Protein AF-A0A2S3R232-F1 (afdb_monomer_lite)

pLDDT: mean 75.91, std 14.34, range [44.78, 94.12]

Organism: Vibrio vulnificus (NCBI:txid672)

Structure (mmCIF, N/CA/C/O backbone):
data_AF-A0A2S3R232-F1
#
_entry.id   AF-A0A2S3R232-F1
#
loop_
_atom_site.group_PDB
_atom_site.id
_atom_site.type_symbol
_atom_site.label_atom_id
_atom_site.label_alt_id
_atom_site.label_comp_id
_atom_site.label_asym_id
_atom_site.label_entity_id
_atom_site.label_seq_id
_atom_site.pdbx_PDB_ins_code
_atom_site.Cartn_x
_atom_site.Cartn_y
_atom_site.Cartn_z
_atom_site.occupancy
_atom_site.B_iso_or_equiv
_atom_site.auth_seq_id
_atom_site.auth_comp_id
_atom_site.auth_asym_id
_atom_site.auth_atom_id
_atom_site.pdbx_PDB_model_num
ATOM 1 N N . MET A 1 1 ? 2.034 -13.660 5.176 1.00 52.34 1 MET A N 1
ATOM 2 C CA . MET A 1 1 ? 1.785 -12.263 5.586 1.00 52.34 1 MET A CA 1
ATOM 3 C C . MET A 1 1 ? 0.330 -12.153 6.014 1.00 52.34 1 MET A C 1
ATOM 5 O O . MET A 1 1 ? -0.514 -12.849 5.467 1.00 52.34 1 MET A O 1
ATOM 9 N N . SER A 1 2 ? 0.023 -11.338 7.025 1.00 58.34 2 SER A N 1
ATOM 10 C CA . SER A 1 2 ? -1.363 -11.120 7.473 1.00 58.34 2 SER A CA 1
ATOM 11 C C . SER A 1 2 ? -1.933 -9.881 6.791 1.00 58.34 2 SER A C 1
ATOM 13 O O . SER A 1 2 ? -1.262 -8.846 6.784 1.00 58.34 2 SER A O 1
ATOM 15 N N . ILE A 1 3 ? -3.166 -9.961 6.279 1.00 71.31 3 ILE A N 1
ATOM 16 C CA . ILE A 1 3 ? -3.912 -8.755 5.913 1.00 71.31 3 ILE A CA 1
ATOM 17 C C . ILE A 1 3 ? -4.192 -7.994 7.199 1.00 71.31 3 ILE A C 1
ATOM 19 O O . ILE A 1 3 ? -4.618 -8.564 8.213 1.00 71.31 3 ILE A O 1
ATOM 23 N N . VAL A 1 4 ? -3.924 -6.700 7.150 1.00 81.12 4 VAL A N 1
ATOM 24 C CA . VAL A 1 4 ? -4.184 -5.792 8.252 1.00 81.12 4 VAL A CA 1
ATOM 25 C C . VAL A 1 4 ? -5.090 -4.672 7.776 1.00 81.12 4 VAL A C 1
ATOM 27 O O . VAL A 1 4 ? -4.976 -4.194 6.648 1.00 81.12 4 VAL A O 1
ATOM 30 N N . ALA A 1 5 ? -6.002 -4.262 8.644 1.00 85.56 5 ALA A N 1
ATOM 31 C CA . ALA A 1 5 ? -6.906 -3.160 8.387 1.00 85.56 5 ALA A CA 1
ATOM 32 C C . ALA A 1 5 ? -6.982 -2.240 9.602 1.00 85.56 5 ALA A C 1
ATOM 34 O O . ALA A 1 5 ? -6.899 -2.704 10.741 1.00 85.56 5 ALA A O 1
ATOM 35 N N . PHE A 1 6 ? -7.165 -0.945 9.380 1.00 89.56 6 PHE A N 1
ATOM 36 C CA . PHE A 1 6 ? -7.433 0.011 10.453 1.00 89.56 6 PHE A CA 1
ATOM 37 C C . PHE A 1 6 ? -8.427 1.093 10.010 1.00 89.56 6 PHE A C 1
ATOM 39 O O . PHE A 1 6 ? -8.519 1.363 8.815 1.00 89.56 6 PHE A O 1
ATOM 46 N N . PRO A 1 7 ? -9.177 1.718 10.935 1.00 90.25 7 PRO A N 1
ATOM 47 C CA . PRO A 1 7 ? -10.145 2.755 10.582 1.00 90.25 7 PRO A CA 1
ATOM 48 C C . PRO A 1 7 ? -9.514 3.985 9.914 1.00 90.25 7 PRO A C 1
ATOM 50 O O . PRO A 1 7 ? -8.511 4.501 10.408 1.00 90.25 7 PRO A O 1
ATOM 53 N N . GLU A 1 8 ? -10.139 4.526 8.864 1.00 90.44 8 GLU A N 1
ATOM 54 C CA . GLU A 1 8 ? -9.624 5.693 8.118 1.00 90.44 8 GLU A CA 1
ATOM 55 C C . GLU A 1 8 ? -9.499 6.969 8.965 1.00 90.44 8 GLU A C 1
ATOM 57 O O . GLU A 1 8 ? -8.764 7.881 8.597 1.00 90.44 8 GLU A O 1
ATOM 62 N N . ARG A 1 9 ? -10.174 7.043 10.121 1.00 90.25 9 ARG A N 1
ATOM 63 C CA . ARG A 1 9 ? -10.044 8.176 11.054 1.00 90.25 9 ARG A CA 1
ATOM 64 C C . ARG A 1 9 ? -8.641 8.328 11.658 1.00 90.25 9 ARG A C 1
ATOM 66 O O . ARG A 1 9 ? -8.343 9.391 12.191 1.00 90.25 9 ARG A O 1
ATOM 73 N N . PHE A 1 10 ? -7.822 7.274 11.643 1.00 91.31 10 PHE A N 1
ATOM 74 C CA . PHE A 1 10 ? -6.435 7.336 12.104 1.00 91.31 10 PHE A CA 1
ATOM 75 C C . PHE A 1 10 ? -5.526 7.781 10.962 1.00 91.31 10 PHE A C 1
ATOM 77 O O . PHE A 1 10 ? -5.682 7.324 9.828 1.00 91.31 10 PHE A O 1
ATOM 84 N N . LYS A 1 11 ? -4.533 8.624 11.266 1.00 89.62 11 LYS A N 1
ATOM 85 C CA . LYS A 1 11 ? -3.627 9.176 10.252 1.00 89.62 11 LYS A CA 1
ATOM 86 C C . LYS A 1 11 ? -2.787 8.091 9.581 1.00 89.62 11 LYS A C 1
ATOM 88 O O . LYS A 1 11 ? -2.469 8.200 8.402 1.00 89.62 11 LYS A O 1
ATOM 93 N N . ASN A 1 12 ? -2.378 7.076 10.339 1.00 90.88 12 ASN A N 1
ATOM 94 C CA . ASN A 1 12 ? -1.538 5.987 9.853 1.00 90.88 12 ASN A CA 1
ATOM 95 C C . ASN A 1 12 ? -1.681 4.723 10.709 1.00 90.88 12 ASN A C 1
ATOM 97 O O . ASN A 1 12 ? -2.297 4.717 11.780 1.00 90.88 12 ASN A O 1
ATOM 101 N N . TYR A 1 13 ? -1.048 3.652 10.232 1.00 90.69 13 TYR A N 1
ATOM 102 C CA . TYR A 1 13 ? -1.052 2.348 10.884 1.00 90.69 13 TYR A CA 1
ATOM 103 C C . TYR A 1 13 ? -0.536 2.394 12.331 1.00 90.69 13 TYR A C 1
ATOM 105 O O . TYR A 1 13 ? -1.092 1.728 13.202 1.00 90.69 13 TYR A O 1
ATOM 113 N N . THR A 1 14 ? 0.505 3.183 12.616 1.00 90.56 14 THR A N 1
ATOM 114 C CA . THR A 1 14 ? 1.103 3.252 13.959 1.00 90.56 14 THR A CA 1
ATOM 115 C C . THR A 1 14 ? 0.174 3.902 14.972 1.00 90.56 14 THR A C 1
ATOM 117 O O . THR A 1 14 ? 0.059 3.404 16.092 1.00 90.56 14 THR A O 1
ATOM 120 N N . GLU A 1 15 ? -0.533 4.962 14.590 1.00 93.19 15 GLU A N 1
ATOM 121 C CA . GLU A 1 15 ? -1.540 5.586 15.449 1.00 93.19 15 GLU A CA 1
ATOM 122 C C . GLU A 1 15 ? -2.675 4.601 15.775 1.00 93.19 15 GLU A C 1
ATOM 124 O O . GLU A 1 15 ? -3.028 4.408 16.941 1.00 93.19 15 GLU A O 1
ATOM 129 N N . ALA A 1 16 ? -3.186 3.896 14.761 1.00 91.94 16 ALA A N 1
ATOM 130 C CA . ALA A 1 16 ? -4.203 2.869 14.961 1.00 91.94 16 ALA A CA 1
ATOM 131 C C . ALA A 1 16 ? -3.702 1.704 15.832 1.00 91.94 16 ALA A C 1
ATOM 133 O O . ALA A 1 16 ? -4.456 1.164 16.645 1.00 91.94 16 ALA A O 1
ATOM 134 N N . LEU A 1 17 ? -2.430 1.317 15.685 1.00 91.31 17 LEU A N 1
ATOM 135 C CA . LEU A 1 17 ? -1.805 0.267 16.485 1.00 91.31 17 LEU A CA 1
ATOM 136 C C . LEU A 1 17 ? -1.718 0.674 17.959 1.00 91.31 17 LEU A C 1
ATOM 138 O O . LEU A 1 17 ? -2.084 -0.114 18.828 1.00 91.31 17 LEU A O 1
ATOM 142 N N . GLN A 1 18 ? -1.295 1.908 18.244 1.00 93.56 18 GLN A N 1
ATOM 143 C CA . GLN A 1 18 ? -1.249 2.458 19.605 1.00 93.56 18 GLN A CA 1
ATOM 144 C C . GLN A 1 18 ? -2.642 2.533 20.245 1.00 93.56 18 GLN A C 1
ATOM 146 O O . GLN A 1 18 ? -2.780 2.338 21.452 1.00 93.56 18 GLN A O 1
ATOM 151 N N . ALA A 1 19 ? -3.676 2.758 19.434 1.00 94.12 19 ALA A N 1
ATOM 152 C CA . ALA A 1 19 ? -5.070 2.770 19.863 1.00 94.12 19 ALA A CA 1
ATOM 153 C C . ALA A 1 19 ? -5.721 1.372 19.955 1.00 94.12 19 ALA A C 1
ATOM 155 O O . ALA A 1 19 ? -6.909 1.286 20.260 1.00 94.12 19 ALA A O 1
ATOM 156 N N . ASN A 1 20 ? -4.985 0.281 19.693 1.00 91.44 20 ASN A N 1
ATOM 157 C CA . ASN A 1 20 ? -5.518 -1.088 19.586 1.00 91.44 20 ASN A CA 1
ATOM 158 C C . ASN A 1 20 ? -6.689 -1.223 18.588 1.00 91.44 20 ASN A C 1
ATOM 160 O O . ASN A 1 20 ? -7.600 -2.024 18.789 1.00 91.44 20 ASN A O 1
ATOM 164 N N . ALA A 1 21 ? -6.667 -0.441 17.509 1.00 89.88 21 ALA A N 1
ATOM 165 C CA . ALA A 1 21 ? -7.719 -0.401 16.494 1.00 89.88 21 ALA A CA 1
ATOM 166 C C . ALA A 1 21 ? -7.367 -1.171 15.207 1.00 89.88 21 ALA A C 1
ATOM 168 O O . ALA A 1 21 ? -8.148 -1.172 14.258 1.00 89.88 21 ALA A O 1
ATOM 169 N N . VAL A 1 22 ? -6.195 -1.814 15.157 1.00 88.12 22 VAL A N 1
ATOM 170 C CA . VAL A 1 22 ? -5.780 -2.639 14.016 1.00 88.12 22 VAL A CA 1
ATOM 171 C C . VAL A 1 22 ? -6.468 -3.997 14.074 1.00 88.12 22 VAL A C 1
ATOM 173 O O . VAL A 1 22 ? -6.312 -4.754 15.033 1.00 88.12 22 VAL A O 1
ATOM 176 N N . ILE A 1 23 ? -7.163 -4.334 12.996 1.00 84.25 23 ILE A N 1
ATOM 177 C CA . ILE A 1 23 ? -7.757 -5.642 12.755 1.00 84.25 23 ILE A CA 1
ATOM 178 C C . ILE A 1 23 ? -6.771 -6.454 11.919 1.00 84.25 23 ILE A C 1
ATOM 180 O O . ILE A 1 23 ? -6.246 -5.971 10.917 1.00 84.25 23 ILE A O 1
ATOM 184 N N . LYS A 1 24 ? -6.507 -7.693 12.330 1.00 78.56 24 LYS A N 1
ATOM 185 C CA . LYS A 1 24 ? -5.671 -8.636 11.578 1.00 78.56 24 LYS A CA 1
ATOM 186 C C . LYS A 1 24 ? -6.506 -9.850 11.214 1.00 78.56 24 LYS A C 1
ATOM 188 O O . LYS A 1 24 ? -7.286 -10.324 12.040 1.00 78.56 24 LYS A O 1
ATOM 193 N N . THR A 1 25 ? -6.344 -10.369 10.006 1.00 65.19 25 THR A N 1
ATOM 194 C CA . THR A 1 25 ? -6.972 -11.640 9.638 1.00 65.19 25 THR A CA 1
ATOM 195 C C . THR A 1 25 ? -6.210 -12.799 10.284 1.00 65.19 25 THR A C 1
ATOM 197 O O . THR A 1 25 ? -4.980 -12.828 10.279 1.00 65.19 25 THR A O 1
ATOM 200 N N . ASN A 1 26 ? -6.936 -13.771 10.848 1.00 53.97 26 ASN A N 1
ATOM 201 C CA . ASN A 1 26 ? -6.349 -14.931 11.540 1.00 53.97 26 ASN A CA 1
ATOM 202 C C . ASN A 1 26 ? -5.860 -16.042 10.588 1.00 53.97 26 ASN A C 1
ATOM 204 O O . ASN A 1 26 ? -5.337 -17.051 11.052 1.00 53.97 26 ASN A O 1
ATOM 208 N N . GLY A 1 27 ? -6.042 -15.880 9.276 1.00 49.56 27 GLY A N 1
ATOM 209 C CA . GLY A 1 27 ? -5.512 -16.771 8.243 1.00 49.56 27 GLY A CA 1
ATOM 210 C C . GLY A 1 27 ? -4.551 -16.023 7.326 1.00 49.56 27 GLY A C 1
ATOM 211 O O . GLY A 1 27 ? -4.701 -14.807 7.146 1.00 49.56 27 GLY A O 1
ATOM 212 N N . SER A 1 28 ? -3.581 -16.742 6.746 1.00 46.78 28 SER A N 1
ATOM 213 C CA . SER A 1 28 ? -2.929 -16.265 5.529 1.00 46.78 28 SER A CA 1
ATOM 214 C C . SER A 1 28 ? -4.023 -16.194 4.473 1.00 46.78 28 SER A C 1
ATOM 216 O O . SER A 1 28 ? -4.597 -17.197 4.056 1.00 46.78 28 SER A O 1
ATOM 218 N N . ILE A 1 29 ? -4.421 -14.981 4.115 1.00 49.41 29 ILE A N 1
ATOM 219 C CA . ILE A 1 29 ? -5.072 -14.811 2.829 1.00 49.41 29 ILE A CA 1
ATOM 220 C C . ILE A 1 29 ? -3.890 -14.775 1.878 1.00 49.41 29 ILE A C 1
ATOM 222 O O . ILE A 1 29 ? -3.277 -13.725 1.684 1.00 49.41 29 ILE A O 1
ATOM 226 N N . ASP A 1 30 ? -3.547 -15.955 1.359 1.00 46.25 30 ASP A N 1
ATOM 227 C CA . ASP A 1 30 ? -2.485 -16.160 0.366 1.00 46.25 30 ASP A CA 1
ATOM 228 C C . ASP A 1 30 ? -2.645 -15.195 -0.834 1.00 46.25 30 ASP A C 1
ATOM 230 O O . ASP A 1 30 ? -1.680 -14.889 -1.525 1.00 46.25 30 ASP A O 1
ATOM 234 N N . GLY A 1 31 ? -3.846 -14.623 -1.005 1.00 50.19 31 GLY A N 1
ATOM 235 C CA . GLY A 1 31 ? -4.185 -13.592 -1.979 1.00 50.19 31 GLY A CA 1
ATOM 236 C C . GLY A 1 31 ? -3.268 -12.366 -1.976 1.00 50.19 31 GLY A C 1
ATOM 237 O O . GLY A 1 31 ? -2.744 -12.051 -3.032 1.00 50.19 31 GLY A O 1
ATOM 238 N N . ILE A 1 32 ? -3.012 -11.682 -0.844 1.00 50.56 32 ILE A N 1
ATOM 239 C CA . ILE A 1 32 ? -2.159 -10.467 -0.896 1.00 50.56 32 ILE A CA 1
ATOM 240 C C . ILE A 1 32 ? -0.665 -10.808 -1.013 1.00 50.56 32 ILE A C 1
ATOM 242 O O . ILE A 1 32 ? 0.115 -10.059 -1.598 1.00 50.56 32 ILE A O 1
ATOM 246 N N . GLU A 1 33 ? -0.255 -11.954 -0.477 1.00 47.81 33 GLU A N 1
ATOM 247 C CA . GLU A 1 33 ? 1.153 -12.353 -0.439 1.00 47.81 33 GLU A CA 1
ATOM 248 C C . GLU A 1 33 ? 1.683 -12.736 -1.824 1.00 47.81 33 GLU A C 1
ATOM 250 O O . GLU A 1 33 ? 2.815 -12.390 -2.160 1.00 47.81 33 GLU A O 1
ATOM 255 N N . ASN A 1 34 ? 0.824 -13.334 -2.650 1.00 50.72 34 ASN A N 1
ATOM 256 C CA . ASN A 1 34 ? 1.097 -13.585 -4.056 1.00 50.72 34 ASN A CA 1
ATOM 257 C C . ASN A 1 34 ? 0.452 -12.544 -4.981 1.00 50.72 34 ASN A C 1
ATOM 259 O O . ASN A 1 34 ? 0.470 -12.745 -6.183 1.00 50.72 34 ASN A O 1
ATOM 263 N N . LEU A 1 35 ? -0.118 -11.435 -4.494 1.00 54.62 35 LEU A N 1
ATOM 264 C CA . LEU A 1 35 ? -0.934 -10.540 -5.332 1.00 54.62 35 LEU A CA 1
ATOM 265 C C . LEU A 1 35 ? -0.174 -10.060 -6.583 1.00 54.62 35 LEU A C 1
ATOM 267 O O . LEU A 1 35 ? -0.708 -10.070 -7.680 1.00 54.62 35 LEU A O 1
ATOM 271 N N . PHE A 1 36 ? 1.108 -9.713 -6.454 1.00 53.81 36 PHE A N 1
ATOM 272 C CA . PHE A 1 36 ? 1.921 -9.303 -7.608 1.00 53.81 36 PHE A CA 1
ATOM 273 C C . PHE A 1 36 ? 2.328 -10.465 -8.535 1.00 53.81 36 PHE A C 1
ATOM 275 O O . PHE A 1 36 ? 2.498 -10.245 -9.735 1.00 53.81 36 PHE A O 1
ATOM 282 N N . ASP A 1 37 ? 2.456 -11.687 -8.009 1.00 49.84 37 ASP A N 1
ATOM 283 C CA . ASP A 1 37 ? 2.912 -12.868 -8.757 1.00 49.84 37 ASP A CA 1
ATOM 284 C C . ASP A 1 37 ? 1.727 -13.670 -9.367 1.00 49.84 37 ASP A C 1
ATOM 286 O O . ASP A 1 37 ? 1.744 -13.996 -10.559 1.00 49.84 37 ASP A O 1
ATOM 290 N N . ASP A 1 38 ? 0.652 -13.904 -8.603 1.00 49.12 38 ASP A N 1
ATOM 291 C CA . ASP A 1 38 ? -0.582 -14.630 -8.965 1.00 49.12 38 ASP A CA 1
ATOM 292 C C . ASP A 1 38 ? -1.563 -13.786 -9.808 1.00 49.12 38 ASP A C 1
ATOM 294 O O . ASP A 1 38 ? -2.229 -14.324 -10.700 1.00 49.12 38 ASP A O 1
ATOM 298 N N . MET A 1 39 ? -1.640 -12.456 -9.632 1.00 54.91 39 MET A N 1
ATOM 299 C CA . MET A 1 39 ? -2.542 -11.622 -10.457 1.00 54.91 39 MET A CA 1
ATOM 300 C C . MET A 1 39 ? -2.088 -11.454 -11.909 1.00 54.91 39 MET A 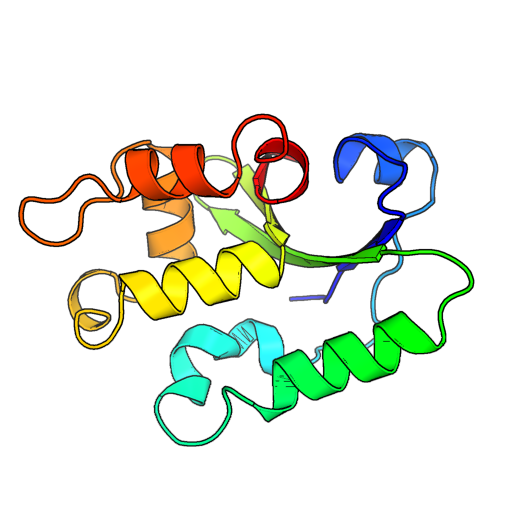C 1
ATOM 302 O O . MET A 1 39 ? -2.833 -10.919 -12.727 1.00 54.91 39 MET A O 1
ATOM 306 N N . SER A 1 40 ? -0.915 -11.980 -12.265 1.00 44.78 40 SER A N 1
ATOM 307 C CA . SER A 1 40 ? -0.431 -12.028 -13.645 1.00 44.78 40 SER A CA 1
ATOM 308 C C . SER A 1 40 ? -1.270 -12.922 -14.573 1.00 44.78 40 SER A C 1
ATOM 310 O O . SER A 1 40 ? -1.083 -12.853 -15.790 1.00 44.78 40 SER A O 1
ATOM 312 N N . THR A 1 41 ? -2.178 -13.753 -14.033 1.00 45.97 41 THR A N 1
ATOM 313 C CA . THR A 1 41 ? -2.959 -14.710 -14.838 1.00 45.97 41 THR A CA 1
ATOM 314 C C . THR A 1 41 ? -4.486 -14.567 -14.778 1.00 45.97 41 THR A C 1
ATOM 316 O O . THR A 1 41 ? -5.086 -14.720 -15.840 1.00 45.97 41 THR A O 1
ATOM 319 N N . THR A 1 42 ? -5.143 -14.229 -13.653 1.00 45.94 42 THR A N 1
ATOM 320 C CA . THR A 1 42 ? -6.634 -14.123 -13.620 1.00 45.94 42 THR A CA 1
ATOM 321 C C . THR A 1 42 ? -7.285 -13.216 -12.544 1.00 45.94 42 THR A C 1
ATOM 323 O O . THR A 1 42 ? -8.505 -13.105 -12.557 1.00 45.94 42 THR A O 1
ATOM 326 N N . GLY A 1 43 ? -6.558 -12.582 -11.607 1.00 47.28 43 GLY A N 1
ATOM 327 C CA . GLY A 1 43 ? -7.130 -12.235 -10.280 1.00 47.28 43 GLY A CA 1
ATOM 328 C C . GLY A 1 43 ? -7.410 -10.767 -9.892 1.00 47.28 43 GLY A C 1
ATOM 329 O O . GLY A 1 43 ? -7.910 -10.562 -8.791 1.00 47.28 43 GLY A O 1
ATOM 330 N N . TYR A 1 44 ? -7.109 -9.762 -10.731 1.00 51.62 44 TYR A N 1
ATOM 331 C CA . TYR A 1 44 ? -7.194 -8.323 -10.369 1.00 51.62 44 TYR A CA 1
ATOM 332 C C . TYR A 1 44 ? -8.555 -7.890 -9.796 1.00 51.62 44 TYR A C 1
ATOM 334 O O . TYR A 1 44 ? -8.625 -7.162 -8.814 1.00 51.62 44 TYR A O 1
ATOM 342 N N . TYR A 1 45 ? -9.647 -8.374 -10.386 1.00 50.88 45 TYR A N 1
ATOM 343 C CA . TYR A 1 45 ? -11.000 -7.954 -10.014 1.00 50.88 45 TYR A CA 1
ATOM 344 C C . TYR A 1 45 ? -11.484 -8.586 -8.703 1.00 50.88 45 TYR A C 1
ATOM 346 O O . TYR A 1 45 ? -12.221 -7.957 -7.950 1.00 50.88 45 TYR A O 1
ATOM 354 N N . ASP A 1 46 ? -11.019 -9.796 -8.381 1.00 54.03 46 ASP A N 1
ATOM 355 C CA . ASP A 1 46 ? -11.557 -10.553 -7.253 1.00 54.03 46 ASP A CA 1
ATOM 356 C C . ASP A 1 46 ? -11.057 -10.013 -5.902 1.00 54.03 46 ASP A C 1
ATOM 358 O O . ASP A 1 46 ? -11.816 -10.012 -4.934 1.00 54.03 46 ASP A O 1
ATOM 362 N N . SER A 1 47 ? -9.812 -9.523 -5.790 1.00 55.22 47 SER A N 1
ATOM 363 C CA . SER A 1 47 ? -9.298 -9.018 -4.502 1.00 55.22 47 SER A CA 1
ATOM 364 C C . SER A 1 47 ? -9.872 -7.661 -4.118 1.00 55.22 47 SER A C 1
ATOM 366 O O . SER A 1 47 ? -10.163 -7.446 -2.940 1.00 55.22 47 SER A O 1
ATOM 368 N N . ASP A 1 48 ? -10.045 -6.768 -5.091 1.00 63.25 48 ASP A N 1
ATOM 369 C CA . ASP A 1 48 ? -10.656 -5.458 -4.873 1.00 63.25 48 ASP A CA 1
ATOM 370 C C . ASP A 1 48 ? -12.141 -5.608 -4.563 1.00 63.25 48 ASP A C 1
ATOM 372 O O . ASP A 1 48 ? -12.608 -5.029 -3.586 1.00 63.25 48 ASP A O 1
ATOM 376 N N . ASP A 1 49 ? -12.855 -6.485 -5.275 1.00 60.28 49 ASP A N 1
ATOM 377 C CA . ASP A 1 49 ? -14.256 -6.786 -4.980 1.00 60.28 49 ASP A CA 1
ATOM 378 C C . ASP A 1 49 ? -14.430 -7.454 -3.604 1.00 60.28 49 ASP A C 1
ATOM 380 O O . ASP A 1 49 ? -15.365 -7.120 -2.870 1.00 60.28 49 ASP A O 1
ATOM 384 N N . ILE A 1 50 ? -13.525 -8.358 -3.201 1.00 59.81 50 ILE A N 1
ATOM 385 C CA . ILE A 1 50 ? -13.542 -8.981 -1.865 1.00 59.81 50 ILE A CA 1
ATOM 386 C C . ILE A 1 50 ? -13.222 -7.950 -0.778 1.00 59.81 50 ILE A C 1
ATOM 388 O O . ILE A 1 50 ? -13.906 -7.928 0.250 1.00 59.81 50 ILE A O 1
ATOM 392 N N . CYS A 1 51 ? -12.224 -7.088 -0.987 1.00 64.38 51 CYS A N 1
ATOM 393 C CA . CYS A 1 51 ? -11.909 -6.004 -0.059 1.00 64.38 51 CYS A CA 1
ATOM 394 C C . CYS A 1 51 ? -13.085 -5.033 0.050 1.00 64.38 51 CYS A C 1
ATOM 396 O O . CYS A 1 51 ? -13.516 -4.741 1.160 1.00 64.38 51 CYS A O 1
ATOM 398 N N . ASP A 1 52 ? -13.673 -4.607 -1.062 1.00 65.62 52 ASP A N 1
ATOM 399 C CA . ASP A 1 52 ? -14.814 -3.695 -1.093 1.00 65.62 52 ASP A CA 1
ATOM 400 C C . ASP A 1 52 ? -16.071 -4.309 -0.470 1.00 65.62 52 ASP A C 1
ATOM 402 O O . ASP A 1 52 ? -16.796 -3.632 0.264 1.00 65.62 52 ASP A O 1
ATOM 406 N N . MET A 1 53 ? -16.348 -5.593 -0.713 1.00 61.19 53 MET A N 1
ATOM 407 C CA . MET A 1 53 ? -17.433 -6.311 -0.037 1.00 61.19 53 MET A CA 1
ATOM 408 C C . MET A 1 53 ? -17.192 -6.404 1.471 1.00 61.19 53 MET A C 1
ATOM 410 O O . MET A 1 53 ? -18.126 -6.194 2.249 1.00 61.19 53 MET A O 1
ATOM 414 N N . PHE A 1 54 ? -15.959 -6.690 1.889 1.00 61.81 54 PHE A N 1
ATOM 415 C CA . PHE A 1 54 ? -15.583 -6.764 3.299 1.00 61.81 54 PHE A CA 1
ATOM 416 C C . PHE A 1 54 ? -15.640 -5.390 3.978 1.00 61.81 54 PHE A C 1
ATOM 418 O O . PHE A 1 54 ? -16.087 -5.279 5.114 1.00 61.81 54 PHE A O 1
ATOM 425 N N . LEU A 1 55 ? -15.265 -4.327 3.272 1.00 66.00 55 LEU A N 1
ATOM 426 C CA . LEU A 1 55 ? -15.303 -2.948 3.751 1.00 66.00 55 LEU A CA 1
ATOM 427 C C . LEU A 1 55 ? -16.733 -2.412 3.890 1.00 66.00 55 LEU A C 1
ATOM 429 O O . LEU A 1 55 ? -17.027 -1.705 4.851 1.00 66.00 55 LEU A O 1
ATOM 433 N N . LYS A 1 56 ? -17.649 -2.787 2.988 1.00 63.72 56 LYS A N 1
ATOM 434 C CA . LYS A 1 56 ? -19.061 -2.347 3.015 1.00 63.72 56 LYS A CA 1
ATOM 435 C C . LYS A 1 56 ? -19.844 -2.824 4.239 1.00 63.72 56 LYS A C 1
ATOM 437 O O . LYS A 1 56 ? -20.867 -2.227 4.564 1.00 63.72 56 LYS A O 1
ATOM 442 N N . VAL A 1 57 ? -19.405 -3.899 4.894 1.00 63.03 57 VAL A N 1
ATOM 443 C CA . VAL A 1 57 ? -20.067 -4.447 6.091 1.00 63.03 57 VAL A CA 1
ATOM 444 C C . VAL A 1 57 ? -19.479 -3.919 7.403 1.00 63.03 57 VAL A C 1
ATOM 446 O O . VAL A 1 57 ? -20.002 -4.235 8.473 1.00 63.03 57 VAL A O 1
ATOM 449 N N . LEU A 1 58 ? -18.412 -3.117 7.344 1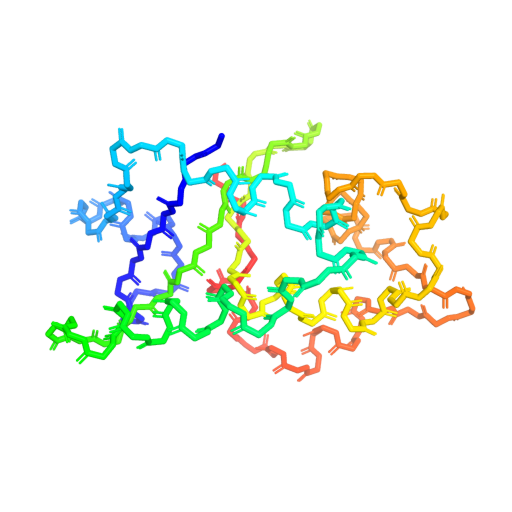.00 69.38 58 LEU A N 1
ATOM 450 C CA . LEU A 1 58 ? -17.785 -2.532 8.526 1.00 69.38 58 LEU A CA 1
ATOM 451 C C . LEU A 1 58 ? -18.513 -1.245 8.961 1.00 69.38 58 LEU A C 1
ATOM 453 O O . LEU A 1 58 ? -19.060 -0.523 8.129 1.00 69.38 58 LEU A O 1
ATOM 457 N N . PRO A 1 59 ? -18.543 -0.942 10.274 1.00 72.94 59 PRO A N 1
ATOM 458 C CA . PRO A 1 59 ? -19.322 0.171 10.830 1.00 72.94 59 PRO A CA 1
ATOM 459 C C . PRO A 1 59 ? -18.776 1.563 10.469 1.00 72.94 59 PRO A C 1
ATOM 461 O O . PRO A 1 59 ? -19.414 2.572 10.762 1.00 72.94 59 PRO A O 1
ATOM 464 N N . GLU A 1 60 ? -17.591 1.622 9.868 1.00 78.81 60 GLU A N 1
ATOM 465 C CA . GLU A 1 60 ? -16.897 2.829 9.430 1.00 78.81 60 GLU A CA 1
ATOM 466 C C . GLU A 1 60 ? -15.923 2.478 8.289 1.00 78.81 60 GLU A C 1
ATOM 468 O O . GLU A 1 60 ? -15.677 1.290 8.069 1.00 78.81 60 GLU A O 1
ATOM 473 N N . PRO A 1 61 ? -15.361 3.460 7.559 1.00 83.44 61 PRO A N 1
ATOM 474 C CA . PRO A 1 61 ? -14.355 3.201 6.529 1.00 83.44 61 PRO A CA 1
ATOM 475 C C . PRO A 1 61 ? -13.038 2.677 7.121 1.00 83.44 61 PRO A C 1
ATOM 477 O O . PRO A 1 61 ? -12.570 3.173 8.149 1.00 83.44 61 PRO A O 1
ATOM 480 N N . PHE A 1 62 ? -12.413 1.704 6.455 1.00 86.75 62 PHE A N 1
ATOM 481 C CA . PHE A 1 62 ? -11.118 1.137 6.841 1.00 86.75 62 PHE A CA 1
ATOM 482 C C . PHE A 1 62 ? -10.115 1.212 5.692 1.00 86.75 62 PHE A C 1
ATOM 484 O O . PHE A 1 62 ? -10.456 1.009 4.529 1.00 86.75 62 PHE A O 1
ATOM 491 N N . VAL A 1 63 ? -8.848 1.395 6.050 1.00 87.69 63 VAL A N 1
ATOM 492 C CA . VAL A 1 63 ? -7.706 1.174 5.167 1.00 87.69 63 VAL A CA 1
ATOM 493 C C . VAL A 1 63 ? -7.265 -0.272 5.333 1.00 87.69 63 VAL A C 1
ATOM 495 O O . VAL A 1 63 ? -6.873 -0.673 6.427 1.00 87.69 63 VAL A O 1
ATOM 498 N N . VAL A 1 64 ? -7.315 -1.048 4.253 1.00 84.69 64 VAL A N 1
ATOM 499 C CA . VAL A 1 64 ? -6.823 -2.434 4.199 1.00 84.69 64 VAL A CA 1
ATOM 500 C C . VAL A 1 64 ? -5.471 -2.449 3.503 1.00 84.69 64 VAL A C 1
ATOM 502 O O . VAL A 1 64 ? -5.246 -1.673 2.576 1.00 84.69 64 VAL A O 1
ATOM 505 N N . GLY A 1 65 ? -4.564 -3.315 3.938 1.00 83.19 65 GLY A N 1
ATOM 506 C CA . GLY A 1 65 ? -3.253 -3.472 3.325 1.00 83.19 65 GLY A CA 1
ATOM 507 C C . GLY A 1 65 ? -2.470 -4.659 3.868 1.00 83.19 65 GLY A C 1
ATOM 508 O O . GLY A 1 65 ? -2.995 -5.510 4.591 1.00 83.19 65 GLY A O 1
ATOM 509 N N . ALA A 1 66 ? -1.186 -4.686 3.534 1.00 81.88 66 ALA A N 1
ATOM 510 C CA . ALA A 1 66 ? -0.236 -5.687 3.996 1.00 81.88 66 ALA A CA 1
ATOM 511 C C . ALA A 1 66 ? 0.983 -5.047 4.658 1.00 81.88 66 ALA A C 1
ATOM 513 O O . ALA A 1 66 ? 1.290 -3.871 4.459 1.00 81.88 66 ALA A O 1
ATOM 514 N N . LEU A 1 67 ? 1.684 -5.854 5.454 1.00 84.81 67 LEU A N 1
ATOM 515 C CA . LEU A 1 67 ? 2.960 -5.485 6.051 1.00 84.81 67 LEU A CA 1
ATOM 516 C C . LEU A 1 67 ? 4.104 -6.070 5.226 1.00 84.81 67 LEU A C 1
ATOM 518 O O . LEU A 1 67 ? 4.285 -7.283 5.215 1.00 84.81 67 LEU A O 1
ATOM 522 N N . ALA A 1 68 ? 4.888 -5.213 4.582 1.00 83.56 68 ALA A N 1
ATOM 523 C CA . ALA A 1 68 ? 6.059 -5.592 3.803 1.00 83.56 68 ALA A CA 1
ATOM 524 C C . ALA A 1 68 ? 7.342 -5.316 4.596 1.00 83.56 68 ALA A C 1
ATOM 526 O O . ALA A 1 68 ? 7.635 -4.170 4.943 1.00 83.56 68 ALA A O 1
ATOM 527 N N . THR A 1 69 ? 8.131 -6.353 4.877 1.00 85.75 69 THR A N 1
ATOM 528 C CA . THR A 1 69 ? 9.438 -6.204 5.534 1.00 85.75 69 THR A CA 1
ATOM 529 C C . THR A 1 69 ? 10.548 -6.126 4.491 1.00 85.75 69 THR A C 1
ATOM 531 O O . THR A 1 69 ? 10.805 -7.086 3.769 1.00 85.75 69 THR A O 1
ATOM 534 N N . VAL A 1 70 ? 11.228 -4.981 4.447 1.00 85.94 70 VAL A N 1
ATOM 535 C CA . VAL A 1 70 ? 12.416 -4.714 3.623 1.00 85.94 70 VAL A CA 1
ATOM 536 C C . VAL A 1 70 ? 13.636 -4.480 4.519 1.00 85.94 70 VAL A C 1
ATOM 538 O O . VAL A 1 70 ? 13.522 -4.375 5.741 1.00 85.94 70 VAL A O 1
ATOM 541 N N . SER A 1 71 ? 14.821 -4.342 3.924 1.00 86.38 71 SER A N 1
ATOM 542 C CA . SER A 1 71 ? 16.080 -4.090 4.650 1.00 86.38 71 SER A CA 1
ATOM 543 C C . SER A 1 71 ? 16.032 -2.875 5.593 1.00 86.38 71 SER A C 1
ATOM 545 O O . SER A 1 71 ? 16.699 -2.868 6.625 1.00 86.38 71 SER A O 1
ATOM 547 N N . MET A 1 72 ? 15.231 -1.855 5.266 1.00 85.50 72 MET A N 1
ATOM 548 C CA . MET A 1 72 ? 15.106 -0.624 6.053 1.00 85.50 72 MET A CA 1
ATOM 549 C C . MET A 1 72 ? 14.076 -0.693 7.187 1.00 85.50 72 MET A C 1
ATOM 551 O O . MET A 1 72 ? 14.026 0.230 8.006 1.00 85.50 72 MET A O 1
ATOM 555 N N . GLY A 1 73 ? 13.242 -1.733 7.233 1.00 89.12 73 GLY A N 1
ATOM 556 C CA . GLY A 1 73 ? 12.171 -1.878 8.216 1.00 89.12 73 GLY A CA 1
ATOM 557 C C . GLY A 1 73 ? 10.915 -2.524 7.642 1.00 89.12 73 GLY A C 1
ATOM 558 O O . GLY A 1 73 ? 10.895 -2.995 6.507 1.00 89.12 73 GLY A O 1
ATOM 559 N N . THR A 1 74 ? 9.854 -2.539 8.446 1.00 88.88 74 THR A N 1
ATOM 560 C CA . THR A 1 74 ? 8.543 -3.035 8.017 1.00 88.88 74 THR A CA 1
ATOM 561 C C . THR A 1 74 ? 7.643 -1.864 7.663 1.00 88.88 74 THR A C 1
ATOM 563 O O . THR A 1 74 ? 7.594 -0.880 8.395 1.00 88.88 74 THR A O 1
ATOM 566 N N . TYR A 1 75 ? 6.940 -1.975 6.545 1.00 89.44 75 TYR A N 1
ATOM 567 C CA . TYR A 1 75 ? 6.058 -0.943 6.026 1.00 89.44 75 TYR A CA 1
ATOM 568 C C . TYR A 1 75 ? 4.638 -1.478 5.927 1.00 89.44 75 TYR A C 1
ATOM 570 O O . TYR A 1 75 ? 4.428 -2.585 5.439 1.00 89.44 75 TYR A O 1
ATOM 578 N N . PHE A 1 76 ? 3.664 -0.685 6.356 1.00 90.25 76 PHE A N 1
ATOM 579 C CA . PHE A 1 76 ? 2.284 -0.875 5.938 1.00 90.25 76 PHE A CA 1
ATOM 580 C C . PHE A 1 76 ? 2.118 -0.330 4.517 1.00 90.25 76 PHE A C 1
ATOM 582 O O . PHE A 1 76 ? 2.497 0.813 4.252 1.00 90.25 76 PHE A O 1
ATOM 589 N N . VAL A 1 77 ? 1.544 -1.138 3.627 1.00 88.69 77 VAL A N 1
ATOM 590 C CA . VAL A 1 77 ? 1.226 -0.770 2.244 1.00 88.69 77 VAL A CA 1
ATOM 591 C C . VAL A 1 77 ? -0.249 -1.068 2.003 1.00 88.69 77 VAL A C 1
ATOM 593 O O . VAL A 1 77 ? -0.675 -2.222 2.052 1.00 88.69 77 VAL A O 1
ATOM 596 N N . SER A 1 78 ? -1.043 -0.024 1.786 1.00 88.44 78 SER A N 1
ATOM 597 C CA . SER A 1 78 ? -2.484 -0.162 1.559 1.00 88.44 78 SER A CA 1
ATOM 598 C C . SER A 1 78 ? -2.801 -0.826 0.219 1.00 88.44 78 SER A C 1
ATOM 600 O O . SER A 1 78 ? -2.049 -0.678 -0.742 1.00 88.44 78 SER A O 1
ATOM 602 N N . ASN A 1 79 ? -3.968 -1.461 0.123 1.00 82.75 79 ASN A N 1
ATOM 603 C CA . ASN A 1 79 ? -4.470 -2.073 -1.105 1.00 82.75 79 ASN A CA 1
ATOM 604 C C . ASN A 1 79 ? -4.587 -1.067 -2.263 1.00 82.75 79 ASN A C 1
ATOM 606 O O . ASN A 1 79 ? -4.216 -1.374 -3.390 1.00 82.75 79 ASN A O 1
ATOM 610 N N . LYS A 1 80 ? -5.014 0.173 -1.978 1.00 84.88 80 LYS A N 1
ATOM 611 C CA . LYS A 1 80 ? -5.066 1.250 -2.984 1.00 84.88 80 LYS A CA 1
ATOM 612 C C . LYS A 1 80 ? -3.687 1.549 -3.573 1.00 84.88 80 LYS A C 1
ATOM 614 O O . LYS A 1 80 ? -3.550 1.703 -4.781 1.00 84.88 80 LYS A O 1
ATOM 619 N N . LEU A 1 81 ? -2.658 1.620 -2.726 1.00 87.00 81 LEU A N 1
ATOM 620 C CA . LEU A 1 81 ? -1.294 1.854 -3.195 1.00 87.00 81 LEU A CA 1
ATOM 621 C C . LEU A 1 81 ? -0.730 0.635 -3.927 1.00 87.00 81 LEU A C 1
ATOM 623 O O . LEU A 1 81 ? -0.065 0.800 -4.940 1.00 87.00 81 LEU A O 1
ATOM 627 N N . ILE A 1 82 ? -1.009 -0.573 -3.438 1.00 81.94 82 ILE A N 1
ATOM 628 C CA . ILE A 1 82 ? -0.663 -1.827 -4.119 1.00 81.94 82 ILE A CA 1
ATOM 629 C C . ILE A 1 82 ? -1.233 -1.824 -5.542 1.00 81.94 82 ILE A C 1
ATOM 631 O O . ILE A 1 82 ? -0.476 -2.026 -6.485 1.00 81.94 82 ILE A O 1
ATOM 635 N N . SER A 1 83 ? -2.517 -1.495 -5.697 1.00 79.19 83 SER A N 1
ATOM 636 C CA . SER A 1 83 ? -3.203 -1.416 -6.994 1.00 79.19 83 SER A CA 1
ATOM 637 C C . SER A 1 83 ? -2.543 -0.403 -7.928 1.00 79.19 83 SER A C 1
ATOM 639 O O . SER A 1 83 ? -2.183 -0.750 -9.049 1.00 79.19 83 SER A O 1
ATOM 641 N N . LEU A 1 84 ? -2.258 0.812 -7.440 1.00 82.88 84 LEU A N 1
ATOM 642 C CA . LEU A 1 84 ? -1.539 1.812 -8.236 1.00 82.88 84 LEU A CA 1
ATOM 643 C C . LEU A 1 84 ? -0.147 1.319 -8.658 1.00 82.88 84 LEU A C 1
ATOM 645 O O . LEU A 1 84 ? 0.268 1.525 -9.795 1.00 82.88 84 LEU A O 1
ATOM 649 N N . LEU A 1 85 ? 0.600 0.687 -7.749 1.00 81.00 85 LEU A N 1
ATOM 650 C CA . LEU A 1 85 ? 1.929 0.158 -8.055 1.00 81.00 85 LEU A CA 1
ATOM 651 C C . LEU A 1 85 ? 1.866 -0.924 -9.139 1.00 81.00 85 LEU A C 1
ATOM 653 O O . LEU A 1 85 ? 2.750 -0.965 -9.990 1.00 81.00 85 LEU A O 1
ATOM 657 N N . ILE A 1 86 ? 0.832 -1.764 -9.140 1.00 76.50 86 ILE A N 1
ATOM 658 C CA . ILE A 1 86 ? 0.606 -2.764 -10.192 1.00 76.50 86 ILE A CA 1
ATOM 659 C C . ILE A 1 86 ? 0.319 -2.080 -11.524 1.00 76.50 86 ILE A C 1
ATOM 661 O O . ILE A 1 86 ? 0.963 -2.418 -12.515 1.00 76.50 86 ILE A O 1
ATOM 665 N N . ASP A 1 87 ? -0.587 -1.103 -11.543 1.00 77.56 87 ASP A N 1
ATOM 666 C CA . ASP A 1 87 ? -0.966 -0.382 -12.761 1.00 77.56 87 ASP A CA 1
ATOM 667 C C . ASP A 1 87 ? 0.223 0.378 -13.366 1.00 77.56 87 ASP A C 1
ATOM 669 O O . ASP A 1 87 ? 0.401 0.400 -14.584 1.00 77.56 87 ASP A O 1
ATOM 673 N N . LEU A 1 88 ? 1.067 0.971 -12.514 1.00 78.88 88 LEU A N 1
ATOM 674 C CA . LEU A 1 88 ? 2.278 1.669 -12.939 1.00 78.88 88 LEU A CA 1
ATOM 675 C C . LEU A 1 88 ? 3.326 0.702 -13.498 1.00 78.88 88 LEU A C 1
ATOM 677 O O . LEU A 1 88 ? 3.907 0.991 -14.540 1.00 78.88 88 LEU A O 1
ATOM 681 N N . VAL A 1 89 ? 3.582 -0.418 -12.813 1.00 77.00 89 VAL A N 1
ATOM 682 C CA . VAL A 1 89 ? 4.599 -1.409 -13.215 1.00 77.00 89 VAL A CA 1
ATOM 683 C C . 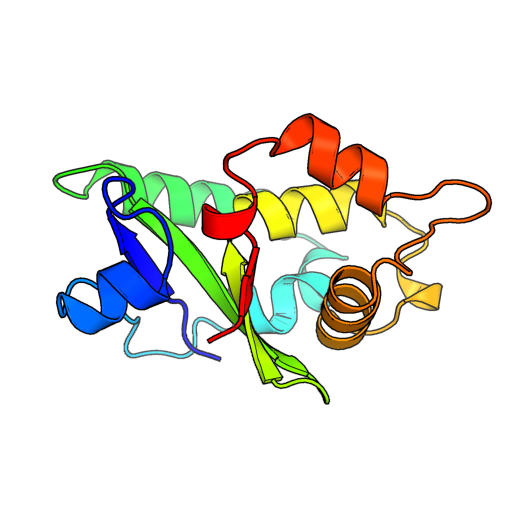VAL A 1 89 ? 4.169 -2.203 -14.448 1.00 77.00 89 VAL A C 1
ATOM 685 O O . VAL A 1 89 ? 5.009 -2.520 -15.290 1.00 77.00 89 VAL A O 1
ATOM 688 N N . GLY A 1 90 ? 2.881 -2.522 -14.570 1.00 71.19 90 GLY A N 1
ATOM 689 C CA . GLY A 1 90 ? 2.298 -3.205 -15.721 1.00 71.19 90 GLY A CA 1
ATOM 690 C C . GLY A 1 90 ? 3.093 -4.438 -16.177 1.00 71.19 90 GLY A C 1
ATOM 691 O O . GLY A 1 90 ? 3.346 -5.383 -15.419 1.00 71.19 90 GLY A O 1
ATOM 692 N N . ASP A 1 91 ? 3.500 -4.433 -17.446 1.00 65.88 91 ASP A N 1
ATOM 693 C CA . ASP A 1 91 ? 4.252 -5.527 -18.070 1.00 65.88 91 ASP A CA 1
ATOM 694 C C . ASP A 1 91 ? 5.761 -5.522 -17.751 1.00 65.88 91 ASP A C 1
ATOM 696 O O . ASP A 1 91 ? 6.417 -6.562 -17.892 1.00 65.88 91 ASP A O 1
ATOM 700 N N . ASP A 1 92 ? 6.306 -4.413 -17.233 1.00 63.34 92 ASP A N 1
ATOM 701 C CA . ASP A 1 92 ? 7.731 -4.244 -16.892 1.00 63.34 92 ASP A CA 1
ATOM 702 C C . ASP A 1 92 ? 8.111 -4.893 -15.544 1.00 63.34 92 ASP A C 1
ATOM 704 O O . ASP A 1 92 ? 9.250 -4.822 -15.079 1.00 63.34 92 ASP A O 1
ATOM 708 N N . ARG A 1 93 ? 7.181 -5.634 -14.929 1.00 61.91 93 ARG A N 1
ATOM 709 C CA . ARG A 1 93 ? 7.340 -6.339 -13.641 1.00 61.91 93 ARG A CA 1
ATOM 710 C C . ARG A 1 93 ? 8.595 -7.203 -13.509 1.00 61.91 93 ARG A C 1
ATOM 712 O O . ARG A 1 93 ? 9.115 -7.376 -12.409 1.00 61.91 93 ARG A O 1
ATOM 719 N N . ARG A 1 94 ? 9.115 -7.734 -14.621 1.00 63.44 94 ARG A N 1
ATOM 720 C CA . ARG A 1 94 ? 10.327 -8.575 -14.616 1.00 63.44 94 ARG A CA 1
ATOM 721 C C . ARG A 1 94 ? 11.569 -7.812 -14.158 1.00 63.44 94 ARG A C 1
ATOM 723 O O . ARG A 1 94 ? 12.500 -8.446 -13.672 1.00 63.44 94 ARG A O 1
ATOM 730 N N . GLU A 1 95 ? 11.587 -6.492 -14.327 1.00 65.12 95 GLU A N 1
ATOM 731 C CA . GLU A 1 95 ? 12.704 -5.634 -13.927 1.00 65.12 95 GLU A CA 1
ATOM 732 C C . GLU A 1 95 ? 12.732 -5.403 -12.411 1.00 65.12 95 GLU A C 1
ATOM 734 O O . GLU A 1 95 ? 13.798 -5.417 -11.799 1.00 65.12 95 GLU A O 1
ATOM 739 N N . PHE A 1 96 ? 11.560 -5.262 -11.789 1.00 63.62 96 PHE A N 1
ATOM 740 C CA . PHE A 1 96 ? 11.445 -5.011 -10.351 1.00 63.62 96 PHE A CA 1
ATOM 741 C C . PHE A 1 96 ? 11.482 -6.292 -9.515 1.00 63.62 96 PHE A C 1
ATOM 743 O O . PHE A 1 96 ? 11.915 -6.262 -8.363 1.00 63.62 96 PHE A O 1
ATOM 750 N N . GLY A 1 97 ? 11.082 -7.431 -10.084 1.00 71.31 97 GLY A N 1
ATOM 751 C CA . GLY A 1 97 ? 11.054 -8.705 -9.374 1.00 71.31 97 GLY A CA 1
ATOM 752 C C . GLY A 1 97 ? 9.863 -8.786 -8.420 1.00 71.31 97 GLY A C 1
ATOM 753 O O . GLY A 1 97 ? 8.723 -8.677 -8.853 1.00 71.31 97 GLY A O 1
ATOM 754 N N . SER A 1 98 ? 10.118 -9.015 -7.130 1.00 75.25 98 SER A N 1
ATOM 755 C CA . SER A 1 98 ? 9.066 -9.234 -6.131 1.00 75.25 98 SER A CA 1
ATOM 756 C C . SER A 1 98 ? 8.475 -7.934 -5.572 1.00 75.25 98 SER A C 1
ATOM 758 O O . SER A 1 98 ? 9.095 -6.868 -5.618 1.00 75.25 98 SER A O 1
ATOM 760 N N . PHE A 1 99 ? 7.300 -8.034 -4.942 1.00 76.44 99 PHE A N 1
ATOM 761 C CA . PHE A 1 99 ? 6.648 -6.920 -4.238 1.00 76.44 99 PHE A CA 1
ATOM 762 C C . PHE A 1 99 ? 7.583 -6.197 -3.250 1.00 76.44 99 PHE A C 1
ATOM 764 O O . PHE A 1 99 ? 7.625 -4.968 -3.196 1.00 76.44 99 PHE A O 1
ATOM 771 N N . THR A 1 100 ? 8.401 -6.949 -2.513 1.00 80.12 100 THR A N 1
ATOM 772 C CA . THR A 1 100 ? 9.379 -6.410 -1.557 1.00 80.12 100 THR A CA 1
ATOM 773 C C . THR A 1 100 ? 10.401 -5.484 -2.225 1.00 80.12 100 THR A C 1
ATOM 775 O O . THR A 1 100 ? 10.764 -4.461 -1.645 1.00 80.12 100 THR A O 1
ATOM 778 N N . SER A 1 101 ? 10.835 -5.790 -3.450 1.00 81.38 101 SER A N 1
ATOM 779 C CA . SER A 1 101 ? 11.758 -4.942 -4.214 1.00 81.38 101 SER A CA 1
ATOM 780 C C . SER A 1 101 ? 11.120 -3.614 -4.623 1.00 81.38 101 SER A C 1
ATOM 782 O O . SER A 1 101 ? 11.773 -2.574 -4.543 1.00 81.38 101 SER A O 1
ATOM 784 N N . ILE A 1 102 ? 9.838 -3.626 -5.005 1.00 81.88 102 ILE A N 1
ATOM 785 C CA . ILE A 1 102 ? 9.073 -2.411 -5.329 1.00 81.88 102 ILE A CA 1
ATOM 786 C C . ILE A 1 102 ? 8.919 -1.541 -4.081 1.00 81.88 102 ILE A C 1
ATOM 788 O O . ILE A 1 102 ? 9.221 -0.348 -4.113 1.00 81.88 102 ILE A O 1
ATOM 792 N N . VAL A 1 103 ? 8.517 -2.142 -2.957 1.00 86.50 103 VAL A N 1
ATOM 793 C CA . VAL A 1 103 ? 8.406 -1.442 -1.669 1.00 86.50 103 VAL A CA 1
ATOM 794 C C . VAL A 1 103 ? 9.748 -0.844 -1.252 1.00 86.50 103 VAL A C 1
ATOM 796 O O . VAL A 1 103 ? 9.801 0.294 -0.785 1.00 86.50 103 VAL A O 1
ATOM 799 N N . GLN A 1 104 ? 10.845 -1.575 -1.456 1.00 87.56 104 GLN A N 1
ATOM 800 C CA . GLN A 1 104 ? 12.184 -1.074 -1.182 1.00 87.56 104 GLN A CA 1
ATOM 801 C C . GLN A 1 104 ? 12.532 0.119 -2.086 1.00 87.56 104 GLN A C 1
ATOM 803 O O . GLN A 1 104 ? 12.987 1.141 -1.578 1.00 87.56 104 GLN A O 1
ATOM 808 N N . 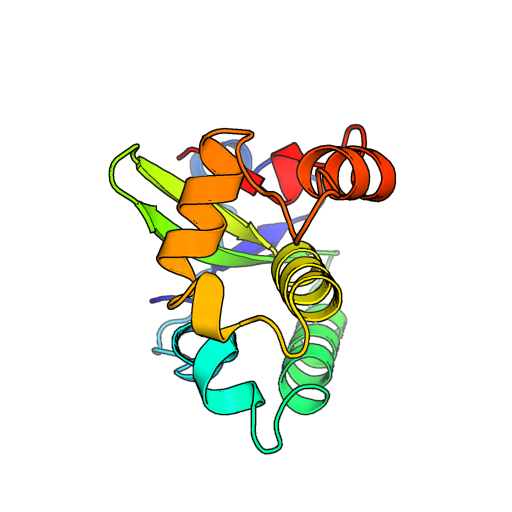ALA A 1 105 ? 12.283 0.036 -3.394 1.00 86.81 105 ALA A N 1
ATOM 809 C CA . ALA A 1 105 ? 12.524 1.143 -4.321 1.00 86.81 105 ALA A CA 1
ATOM 810 C C . ALA A 1 105 ? 11.696 2.390 -3.964 1.00 86.81 105 ALA A C 1
ATOM 812 O O . ALA A 1 105 ? 12.209 3.510 -3.994 1.00 86.81 105 ALA A O 1
ATOM 813 N N . LEU A 1 106 ? 10.438 2.200 -3.558 1.00 86.62 106 LEU A N 1
ATOM 814 C CA . LEU A 1 106 ? 9.575 3.286 -3.101 1.00 86.62 106 LEU A CA 1
ATOM 815 C C . LEU A 1 106 ? 10.101 3.922 -1.807 1.00 86.62 106 LEU A C 1
ATOM 817 O O . LEU A 1 106 ? 10.181 5.143 -1.712 1.00 86.62 106 LEU A O 1
ATOM 821 N N . ALA A 1 107 ? 10.527 3.111 -0.835 1.00 85.94 107 ALA A N 1
ATOM 822 C CA . ALA A 1 107 ? 11.102 3.588 0.424 1.00 85.94 107 ALA A CA 1
ATOM 823 C C . ALA A 1 107 ? 12.420 4.365 0.246 1.00 85.94 107 ALA A C 1
ATOM 825 O O . ALA A 1 107 ? 12.763 5.186 1.096 1.00 85.94 107 ALA A O 1
ATOM 826 N N . HIS A 1 108 ? 13.155 4.106 -0.836 1.00 85.00 108 HIS A N 1
ATOM 827 C CA . HIS A 1 108 ? 14.399 4.794 -1.183 1.00 85.00 108 HIS A CA 1
ATOM 828 C C . HIS A 1 108 ? 14.200 6.025 -2.087 1.00 85.00 108 HIS A C 1
ATOM 830 O O . HIS A 1 108 ? 15.196 6.587 -2.542 1.00 85.00 108 HIS A O 1
ATOM 836 N N . ASP A 1 109 ? 12.952 6.424 -2.380 1.00 77.31 109 ASP A N 1
ATOM 837 C CA . ASP A 1 109 ? 12.613 7.435 -3.398 1.00 77.31 109 ASP A CA 1
ATOM 838 C C . ASP A 1 109 ? 13.301 7.156 -4.761 1.00 77.31 109 ASP A C 1
ATOM 840 O O . ASP A 1 109 ? 13.568 8.058 -5.557 1.00 77.31 109 ASP A O 1
ATOM 844 N N . SER A 1 110 ? 13.607 5.885 -5.044 1.00 80.31 110 SER A N 1
ATOM 845 C CA . SER A 1 110 ? 14.331 5.439 -6.237 1.00 80.31 110 SER A CA 1
ATOM 846 C C . SER A 1 110 ? 13.435 4.703 -7.231 1.00 80.31 110 SER A C 1
ATOM 848 O O . SER A 1 110 ? 13.929 4.154 -8.216 1.00 80.31 110 SER A O 1
ATOM 850 N N . PHE A 1 111 ? 12.119 4.725 -7.019 1.00 85.25 111 PHE A N 1
ATOM 851 C CA . PHE A 1 111 ? 11.143 4.038 -7.857 1.00 85.25 111 PHE A CA 1
ATOM 852 C C . PHE A 1 111 ? 10.960 4.727 -9.222 1.00 85.25 111 PHE A C 1
ATOM 854 O O . PHE A 1 111 ? 10.248 5.728 -9.344 1.00 85.25 111 PHE A O 1
ATOM 861 N N . HIS A 1 112 ? 11.620 4.179 -10.246 1.00 82.56 112 HIS A N 1
ATOM 862 C CA . HIS A 1 112 ? 11.595 4.671 -11.625 1.00 82.56 112 HIS A CA 1
ATOM 863 C C . HIS A 1 112 ? 11.210 3.559 -12.590 1.00 82.56 112 HIS A C 1
ATOM 865 O O . HIS A 1 112 ? 11.793 2.486 -12.503 1.00 82.56 112 HIS A O 1
ATOM 871 N N . ILE A 1 113 ? 10.309 3.844 -13.532 1.00 79.69 113 ILE A N 1
ATOM 872 C CA . ILE A 1 113 ? 9.950 2.951 -14.642 1.00 79.69 113 ILE A CA 1
ATOM 873 C C . ILE A 1 113 ? 10.443 3.599 -15.934 1.00 79.69 113 ILE A C 1
ATOM 875 O O . ILE A 1 113 ? 9.976 4.675 -16.327 1.00 79.69 113 ILE A O 1
ATOM 879 N N . GLY A 1 114 ? 11.448 2.985 -16.565 1.00 77.69 114 GLY A N 1
ATOM 880 C CA . GLY A 1 114 ? 12.187 3.614 -17.658 1.00 77.69 114 GLY A CA 1
ATOM 881 C C . GLY A 1 114 ? 12.727 4.999 -17.245 1.00 77.69 114 GLY A C 1
ATOM 882 O O . GLY A 1 114 ? 13.378 5.117 -16.207 1.00 77.69 114 GLY A O 1
ATOM 883 N N . PRO A 1 115 ? 12.476 6.075 -18.018 1.00 80.38 115 PRO A N 1
ATOM 884 C CA . PRO A 1 115 ? 12.915 7.427 -17.662 1.00 80.38 115 PRO A CA 1
ATOM 885 C C . PRO A 1 115 ? 12.016 8.132 -16.625 1.00 80.38 115 PRO A C 1
ATOM 887 O O . PRO A 1 115 ? 12.316 9.261 -16.233 1.00 80.38 115 PRO A O 1
ATOM 890 N N . THR A 1 116 ? 10.903 7.525 -16.205 1.00 80.12 116 THR A N 1
ATOM 891 C CA . THR A 1 116 ? 9.865 8.184 -15.398 1.00 80.12 116 THR A CA 1
ATOM 892 C C . THR A 1 116 ? 10.068 7.924 -13.907 1.00 80.12 116 THR A C 1
ATOM 894 O O . THR A 1 116 ? 10.105 6.775 -13.481 1.00 80.12 116 THR A O 1
ATOM 897 N N . ASN A 1 117 ? 10.138 8.982 -13.088 1.00 82.50 117 ASN A N 1
ATOM 898 C CA . ASN A 1 117 ? 10.110 8.864 -11.624 1.00 82.50 117 ASN A CA 1
ATOM 899 C C . ASN A 1 117 ? 8.666 8.661 -11.138 1.00 82.50 117 ASN A C 1
ATOM 901 O O . ASN A 1 117 ? 7.903 9.619 -10.982 1.00 82.50 117 ASN A O 1
ATOM 905 N N . CYS A 1 118 ? 8.300 7.407 -10.888 1.00 84.00 118 CYS A N 1
ATOM 906 C CA . CYS A 1 118 ? 6.967 7.018 -10.436 1.00 84.00 118 CYS A CA 1
ATOM 907 C C . CYS A 1 118 ? 6.700 7.399 -8.973 1.00 84.00 118 CYS A C 1
ATOM 909 O O . CYS A 1 118 ? 5.541 7.533 -8.586 1.00 84.00 118 CYS A O 1
ATOM 911 N N . GLY A 1 119 ? 7.738 7.671 -8.176 1.00 83.06 119 GLY A N 1
ATOM 912 C CA . GLY A 1 119 ? 7.586 8.243 -6.836 1.00 83.06 119 GLY A CA 1
ATOM 913 C C . GLY A 1 119 ? 6.863 9.595 -6.847 1.00 83.06 119 GLY A C 1
ATOM 914 O O . GLY A 1 119 ? 6.004 9.843 -6.001 1.00 83.06 119 GLY A O 1
ATOM 915 N N . ASN A 1 120 ? 7.126 10.448 -7.844 1.00 80.12 120 ASN A N 1
ATOM 916 C CA . ASN A 1 120 ? 6.403 11.716 -7.999 1.00 80.12 120 ASN A CA 1
ATOM 917 C C . ASN A 1 120 ? 4.925 11.515 -8.364 1.00 80.12 120 ASN A C 1
ATOM 919 O O . ASN A 1 120 ? 4.077 12.264 -7.879 1.00 80.12 120 ASN A O 1
ATOM 923 N N . LEU A 1 121 ? 4.609 10.511 -9.188 1.00 81.88 121 LEU A N 1
ATOM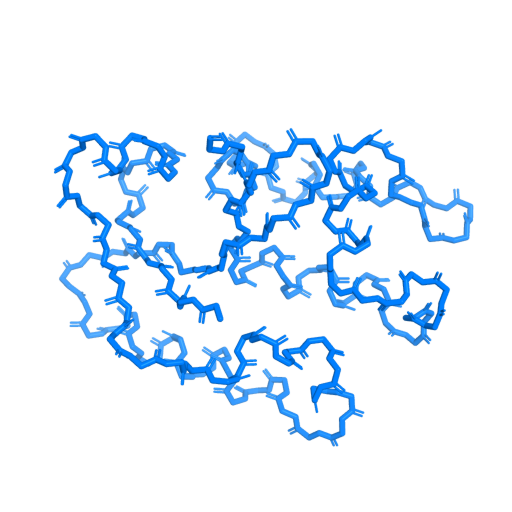 924 C CA . LEU A 1 121 ? 3.223 10.181 -9.541 1.00 81.88 121 LEU A CA 1
ATOM 925 C C . LEU A 1 121 ? 2.453 9.708 -8.307 1.00 81.88 121 LEU A C 1
ATOM 927 O O . LEU A 1 121 ? 1.404 10.257 -7.995 1.00 81.88 121 LEU A O 1
ATOM 931 N N . ILE A 1 122 ? 3.043 8.805 -7.522 1.00 86.50 122 ILE A N 1
ATOM 932 C CA . ILE A 1 122 ? 2.461 8.325 -6.261 1.00 86.50 122 ILE A CA 1
ATOM 933 C C . ILE A 1 122 ? 2.219 9.491 -5.294 1.00 86.50 122 ILE A C 1
ATOM 935 O O . ILE A 1 122 ? 1.152 9.592 -4.694 1.00 86.50 122 ILE A O 1
ATOM 939 N N . ARG A 1 123 ? 3.177 10.418 -5.165 1.00 84.44 123 ARG A N 1
ATOM 940 C CA . ARG A 1 123 ? 2.997 11.638 -4.358 1.00 84.44 123 ARG A CA 1
ATOM 941 C C . ARG A 1 123 ? 1.915 12.567 -4.907 1.00 84.44 123 ARG A C 1
ATOM 943 O O . ARG A 1 123 ? 1.315 13.285 -4.120 1.00 84.44 123 ARG A O 1
ATOM 950 N N . THR A 1 124 ? 1.665 12.569 -6.212 1.00 84.56 124 THR A N 1
ATOM 951 C CA . THR A 1 124 ? 0.586 13.364 -6.817 1.00 84.56 124 THR A CA 1
ATOM 952 C C . THR A 1 124 ? -0.777 12.751 -6.508 1.00 84.56 124 THR A C 1
ATOM 954 O O . THR A 1 124 ? -1.677 13.471 -6.085 1.00 84.56 124 THR A O 1
ATOM 957 N N . ASP A 1 125 ? -0.903 11.431 -6.644 1.00 84.12 125 ASP A N 1
ATOM 958 C CA . ASP A 1 125 ? -2.174 10.724 -6.457 1.00 84.12 125 ASP A CA 1
ATOM 959 C C . ASP A 1 125 ? -2.574 10.617 -4.983 1.00 84.12 125 ASP A C 1
ATOM 961 O O . ASP A 1 125 ? -3.748 10.749 -4.639 1.00 84.12 125 ASP A O 1
ATOM 965 N N . PHE A 1 126 ? -1.597 10.421 -4.095 1.00 85.62 126 PHE A N 1
ATOM 966 C CA . PHE A 1 126 ? -1.846 10.255 -2.663 1.00 85.62 126 PHE A CA 1
ATOM 967 C C . PHE A 1 126 ? -1.589 11.520 -1.836 1.00 85.62 126 PHE A C 1
ATOM 969 O O . PHE A 1 126 ? -2.135 11.642 -0.738 1.00 85.62 126 PHE A O 1
ATOM 976 N N . GLY A 1 127 ? -0.803 12.480 -2.331 1.00 84.38 127 GLY A N 1
ATOM 977 C CA . GLY A 1 127 ? -0.599 13.786 -1.697 1.00 84.38 127 GLY A CA 1
ATOM 978 C C . GLY A 1 127 ? -0.310 13.708 -0.195 1.00 84.38 127 GLY A C 1
ATOM 979 O O . GLY A 1 127 ? 0.601 13.012 0.257 1.00 84.38 127 GLY A O 1
ATOM 980 N N . GLU A 1 128 ? -1.127 14.418 0.585 1.00 81.88 128 GLU A N 1
ATOM 981 C CA . GLU A 1 128 ? -1.041 14.484 2.052 1.00 81.88 128 GLU A CA 1
ATOM 982 C C . GLU A 1 128 ? -1.472 13.184 2.760 1.00 81.88 128 GLU A C 1
ATOM 984 O O . GLU A 1 128 ? -1.169 13.001 3.939 1.00 81.88 128 GLU A O 1
ATOM 989 N N . THR A 1 129 ? -2.141 12.263 2.056 1.00 86.44 129 THR A N 1
ATOM 990 C CA . THR A 1 129 ? -2.591 10.966 2.599 1.00 86.44 129 THR A CA 1
ATOM 991 C C . THR A 1 129 ? -1.573 9.847 2.407 1.00 86.44 129 THR A C 1
ATOM 993 O O . THR A 1 129 ? -1.814 8.726 2.844 1.00 86.44 129 THR A O 1
ATOM 996 N N . LEU A 1 130 ? -0.413 10.112 1.794 1.00 86.19 130 LEU A N 1
ATOM 997 C CA . LEU A 1 130 ? 0.583 9.072 1.524 1.00 86.19 130 LEU A CA 1
ATOM 998 C C . LEU A 1 130 ? 0.975 8.288 2.786 1.00 86.19 130 LEU A C 1
ATOM 1000 O O . LEU A 1 130 ? 1.063 7.071 2.716 1.00 86.19 130 LEU A O 1
ATOM 1004 N N . ASP A 1 131 ? 1.107 8.946 3.941 1.00 86.12 131 ASP A N 1
ATOM 1005 C CA . ASP A 1 131 ? 1.403 8.292 5.229 1.00 86.12 131 ASP A CA 1
ATOM 1006 C C . ASP A 1 131 ? 0.304 7.316 5.687 1.00 86.12 131 ASP A C 1
ATOM 1008 O O . ASP A 1 131 ? 0.565 6.404 6.468 1.00 86.12 131 ASP A O 1
ATOM 1012 N N . GLN A 1 132 ? -0.936 7.495 5.232 1.00 88.94 132 GLN A N 1
ATOM 1013 C CA . GLN A 1 132 ? -2.030 6.563 5.498 1.00 88.94 132 GLN A CA 1
ATOM 1014 C C . GLN A 1 132 ? -1.883 5.290 4.656 1.00 88.94 132 GLN A C 1
ATOM 1016 O O . GLN A 1 132 ? -2.294 4.209 5.079 1.00 88.94 132 GLN A O 1
ATOM 1021 N N . HIS A 1 133 ? -1.277 5.415 3.474 1.00 89.06 133 HIS A N 1
ATOM 1022 C CA . HIS A 1 133 ? -1.183 4.369 2.460 1.00 89.06 133 HIS A CA 1
ATOM 1023 C C . HIS A 1 133 ? 0.178 3.667 2.407 1.00 89.06 133 HIS A C 1
ATOM 1025 O O . HIS A 1 133 ? 0.234 2.503 2.009 1.00 89.06 133 HIS A O 1
ATOM 1031 N N . PHE A 1 134 ? 1.246 4.349 2.818 1.00 90.88 134 PHE A N 1
ATOM 1032 C CA . PHE A 1 134 ? 2.616 3.865 2.889 1.00 90.88 134 PHE A CA 1
ATOM 1033 C C . PHE A 1 134 ? 3.296 4.392 4.147 1.00 90.88 134 PHE A C 1
ATOM 1035 O O . PHE A 1 134 ? 3.649 5.567 4.232 1.00 90.88 134 PHE A O 1
ATOM 1042 N N . PHE A 1 135 ? 3.501 3.523 5.131 1.00 89.00 135 PHE A N 1
ATOM 1043 C CA . PHE A 1 135 ? 3.999 3.957 6.432 1.00 89.00 135 PHE A CA 1
ATOM 1044 C C . PHE A 1 135 ? 5.031 3.003 7.005 1.00 89.00 135 PHE A C 1
ATOM 1046 O O . PHE A 1 135 ? 4.803 1.797 7.030 1.00 89.00 135 PHE A O 1
ATOM 1053 N N . LYS A 1 136 ? 6.133 3.543 7.532 1.00 91.00 136 LYS A N 1
ATOM 1054 C CA . LYS A 1 136 ? 7.163 2.761 8.223 1.00 91.00 136 LYS A CA 1
ATOM 1055 C C . LYS A 1 136 ? 6.778 2.514 9.685 1.00 91.00 136 LYS A C 1
ATOM 1057 O O . LYS A 1 136 ? 6.579 3.474 10.423 1.00 91.00 136 LYS A O 1
ATOM 1062 N N . ILE A 1 137 ? 6.726 1.248 10.096 1.00 85.56 137 ILE A N 1
ATOM 1063 C CA . ILE A 1 137 ? 6.403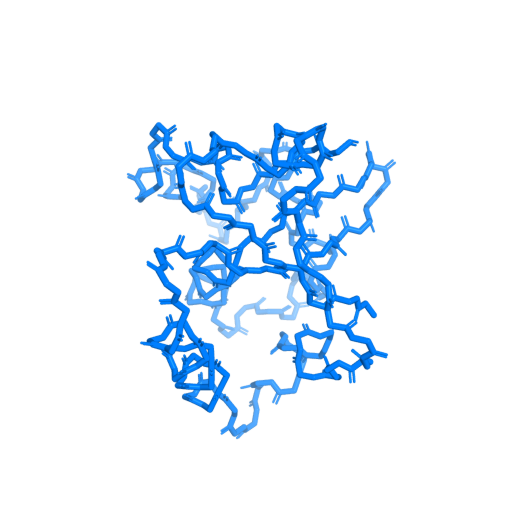 0.797 11.464 1.00 85.56 137 ILE A CA 1
ATOM 1064 C C . ILE A 1 137 ? 7.646 0.815 12.353 1.00 85.56 137 ILE A C 1
ATOM 1066 O O . ILE A 1 137 ? 8.717 0.359 11.886 1.00 85.56 137 ILE A O 1
#

Sequence (137 aa):
MSIVAFPERFKNYTEALQANAVIKTNGSIDGIENLFDDMSTTGYYDSDDICDMFLKVLPEPFVVGALATVSMGTYFVSNKLISLLIDLVGDDRREFGSFTSIVQALAHDSFHIGPTNCGNLIRTDFGETLDQHFFKI

Foldseek 3Di:
DWKKKFFPVDLAPVRCVVVVRIDTDPDPPVCQVCVLPVVVPPPPPPVVVVVVVVQVPDPHGMFIFDWAQEPVAIKTATPVNVSVLCVVCPPVCVVQPDPNSQLVCLVVQNDDDVPRSCNVVLCVVCPSSVNHRIPGD

Secondary structure (DSSP, 8-state):
--EEEEETTSSSHHHHHHTT--EE-SS--HHHHTHHHHTTTS-HHHHHHHHHHHHHTSSS-EEEEEEEEETTEEEEEEHHHHHHHHHHHGGGHHHH-SHHHHHHHHHTT--EETTEEHHHHHHHHHGGGHHHHEEE-

Radius of gyration: 14.5 Å; chains: 1; bounding box: 36×31×38 Å